Protein AF-A0A261GT61-F1 (afdb_monomer)

Mean predicted aligned error: 5.93 Å

Solvent-accessible surface area (backbone atoms only — not comparable to full-atom values): 4931 Å² total; per-residue (Å²): 87,43,60,42,58,60,47,60,75,42,55,81,75,49,35,52,53,54,34,49,51,54,10,60,77,69,74,50,52,47,67,55,47,50,29,34,39,71,63,79,35,82,55,70,86,51,66,68,58,39,51,52,46,20,59,74,50,71,60,57,30,40,60,36,48,61,37,34,93,78,65,34,74,73,66,80,83,74,81,73,78,83,82,129

Nearest PDB structures (foldseek):
  2o38-assembly1_A  TM=4.698E-01  e=2.887E+00  Rhodopseudomonas palustris CGA009

Foldseek 3Di:
DALLVLLVVDDPVVSVVLLVVLCVLVVHDSVVSVCQRVVVDAQDPDPSNQVSVCVSSVNPQHSCNRCCVPVNHDDPVPPDDDDD

pLDDT: mean 88.08, std 14.17, range [41.38, 96.88]

Radius of gyration: 12.96 Å; Cα contacts (8 Å, |Δi|>4): 83; chains: 1; bounding box: 27×34×37 Å

Sequence (84 aa):
MKLADYIQTFSRSERMRVRTELAKRHGVSEVSVRAWANGIRRHPCTLEAIETTEQATGGKVTRHDLRPDIFGERSRDEQGAPSK

Secondary structure (DSSP, 8-state):
--HHHHHHTS-HHHHHHHHHHHHHHTTS-HHHHHHHHTTSSPPP--HHHHHHHHHHTTTSS-HHHH-HHHH----GGGS-----

Structure (mmCIF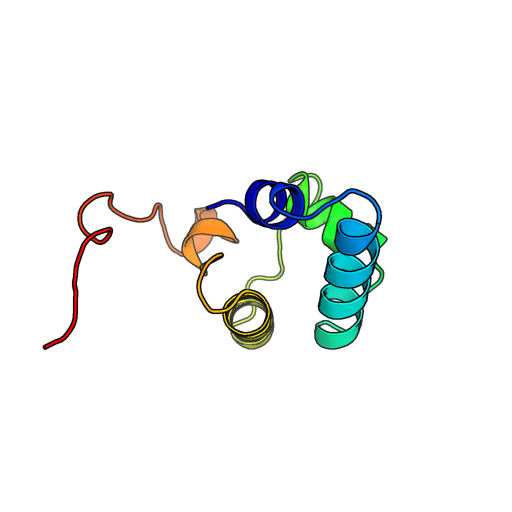, N/CA/C/O backbone):
data_AF-A0A261GT61-F1
#
_entry.id   AF-A0A261GT61-F1
#
loop_
_atom_site.group_PDB
_atom_site.id
_atom_site.type_symbol
_atom_site.label_atom_id
_atom_site.label_alt_id
_atom_site.label_comp_id
_atom_site.label_asym_id
_atom_site.label_entity_id
_atom_site.label_seq_id
_atom_site.pdbx_PDB_ins_code
_atom_site.Cartn_x
_atom_site.Cartn_y
_atom_site.Cartn_z
_atom_site.occupancy
_atom_site.B_iso_or_equiv
_atom_site.auth_seq_id
_atom_site.auth_comp_id
_atom_site.auth_asym_id
_atom_site.auth_atom_id
_atom_site.pdbx_PDB_model_num
ATOM 1 N N . MET A 1 1 ? -7.127 -11.101 2.820 1.00 84.94 1 MET A N 1
ATOM 2 C CA . MET A 1 1 ? -7.967 -10.023 2.245 1.00 84.94 1 MET A CA 1
ATOM 3 C C . MET A 1 1 ? -7.105 -9.243 1.265 1.00 84.94 1 MET A C 1
ATOM 5 O O . MET A 1 1 ? -6.004 -8.864 1.645 1.00 84.94 1 MET A O 1
ATOM 9 N N . LYS A 1 2 ? -7.555 -8.991 0.025 1.00 90.81 2 LYS A N 1
ATOM 10 C CA . LYS A 1 2 ? -6.727 -8.237 -0.934 1.00 90.81 2 LYS A CA 1
ATOM 11 C C . LYS A 1 2 ? -6.612 -6.771 -0.513 1.00 90.81 2 LYS A C 1
ATOM 13 O O . LYS A 1 2 ? -7.519 -6.219 0.109 1.00 90.81 2 LYS A O 1
ATOM 18 N N . LEU A 1 3 ? -5.527 -6.108 -0.921 1.00 91.94 3 LEU A N 1
ATOM 19 C CA . LEU A 1 3 ? -5.300 -4.690 -0.617 1.00 91.94 3 LEU A CA 1
ATOM 20 C C . LEU A 1 3 ? -6.439 -3.786 -1.126 1.00 91.94 3 LEU A C 1
ATOM 22 O O . LEU A 1 3 ? -6.818 -2.831 -0.449 1.00 91.94 3 LEU A O 1
ATOM 26 N N . ALA A 1 4 ? -7.021 -4.095 -2.291 1.00 93.00 4 ALA A N 1
ATOM 27 C CA . ALA A 1 4 ? -8.200 -3.385 -2.790 1.00 93.00 4 ALA A CA 1
ATOM 28 C C . ALA A 1 4 ? -9.399 -3.502 -1.849 1.00 93.00 4 ALA A C 1
ATOM 30 O O . ALA A 1 4 ? -10.031 -2.485 -1.568 1.00 93.00 4 ALA A O 1
ATOM 31 N N . ASP A 1 5 ? -9.687 -4.704 -1.355 1.00 94.25 5 ASP A N 1
ATOM 32 C CA . ASP A 1 5 ? -10.825 -4.959 -0.471 1.00 94.25 5 ASP A CA 1
ATOM 33 C C . ASP A 1 5 ? -10.640 -4.220 0.856 1.00 94.25 5 ASP A C 1
ATOM 35 O O . ASP A 1 5 ? -11.556 -3.542 1.313 1.00 94.25 5 ASP A O 1
ATOM 39 N N . TYR A 1 6 ? -9.422 -4.250 1.412 1.00 94.50 6 TYR A N 1
ATOM 40 C CA . TYR A 1 6 ? -9.067 -3.474 2.601 1.00 94.50 6 TYR A CA 1
ATOM 41 C C . TYR A 1 6 ? -9.307 -1.975 2.397 1.00 94.50 6 TYR A C 1
ATOM 43 O O . TYR A 1 6 ? -9.942 -1.328 3.219 1.00 94.50 6 TYR A O 1
ATOM 51 N N . ILE A 1 7 ? -8.862 -1.403 1.275 1.00 93.31 7 ILE A N 1
ATOM 52 C CA . ILE A 1 7 ? -9.115 0.015 0.992 1.00 93.31 7 ILE A CA 1
ATOM 53 C C . ILE A 1 7 ? -10.625 0.269 0.847 1.00 93.31 7 ILE A C 1
ATOM 55 O O . ILE A 1 7 ? -11.122 1.310 1.273 1.00 93.31 7 ILE A O 1
ATOM 59 N N . GLN A 1 8 ? -11.382 -0.664 0.270 1.00 93.50 8 GLN A N 1
ATOM 60 C CA . GLN A 1 8 ? -12.823 -0.509 0.081 1.00 93.50 8 GLN A CA 1
ATOM 61 C C . GLN A 1 8 ? -13.627 -0.508 1.387 1.00 93.50 8 GLN A C 1
ATOM 63 O O . GLN A 1 8 ? -14.717 0.069 1.379 1.00 93.50 8 GLN A O 1
ATOM 68 N N . THR A 1 9 ? -13.098 -1.041 2.497 1.00 95.12 9 THR A N 1
ATOM 69 C CA . THR A 1 9 ? -13.782 -0.982 3.804 1.00 95.12 9 THR A CA 1
ATOM 70 C C . THR A 1 9 ? -13.919 0.440 4.347 1.00 95.12 9 THR A C 1
ATOM 72 O O . THR A 1 9 ? -14.748 0.684 5.215 1.00 95.12 9 THR A O 1
ATOM 75 N N . PHE A 1 10 ? -13.111 1.381 3.855 1.00 93.62 10 PHE A N 1
ATOM 76 C CA . PHE A 1 10 ? -13.150 2.784 4.260 1.00 93.62 10 PHE A CA 1
ATOM 77 C C . PHE A 1 10 ? -14.128 3.595 3.404 1.00 93.62 10 PHE A C 1
ATOM 79 O O . PHE A 1 10 ? -14.369 3.275 2.230 1.00 93.62 10 PHE A O 1
ATOM 86 N N . SER A 1 11 ? -14.648 4.695 3.955 1.00 94.25 11 SER A N 1
ATOM 87 C CA . SER A 1 11 ? -15.471 5.639 3.193 1.00 94.25 11 SER A CA 1
ATOM 88 C C . SER A 1 11 ? -14.674 6.299 2.059 1.00 94.25 11 SER A C 1
ATOM 90 O O . SER A 1 11 ? -13.441 6.291 2.032 1.00 94.25 11 SER A O 1
ATOM 92 N N . ARG A 1 12 ? -15.362 6.901 1.081 1.00 87.81 12 ARG A N 1
ATOM 93 C CA . ARG A 1 12 ? -14.707 7.504 -0.096 1.00 87.81 12 ARG A CA 1
ATOM 94 C C . ARG A 1 12 ? -13.646 8.552 0.273 1.00 87.81 12 ARG A C 1
ATOM 96 O O . ARG A 1 12 ? -12.609 8.597 -0.384 1.00 87.81 12 ARG A O 1
ATOM 103 N N . SER A 1 13 ? -13.898 9.363 1.298 1.00 88.19 13 SER A N 1
ATOM 104 C CA . SER A 1 13 ? -12.968 10.383 1.799 1.00 88.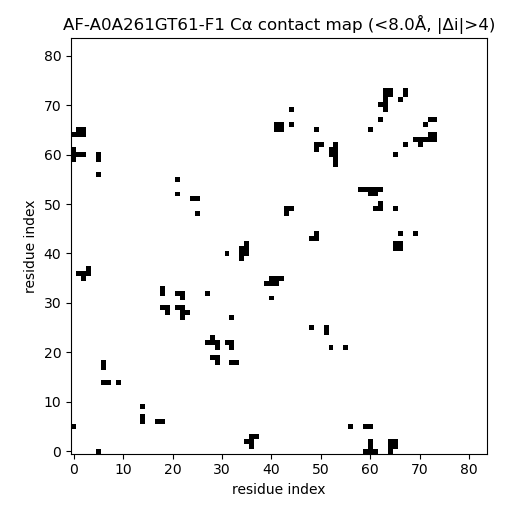19 13 SER A CA 1
ATOM 105 C C . SER A 1 13 ? -11.768 9.769 2.529 1.00 88.19 13 SER A C 1
ATOM 107 O O . SER A 1 13 ? -10.638 10.225 2.359 1.00 88.19 13 SER A O 1
A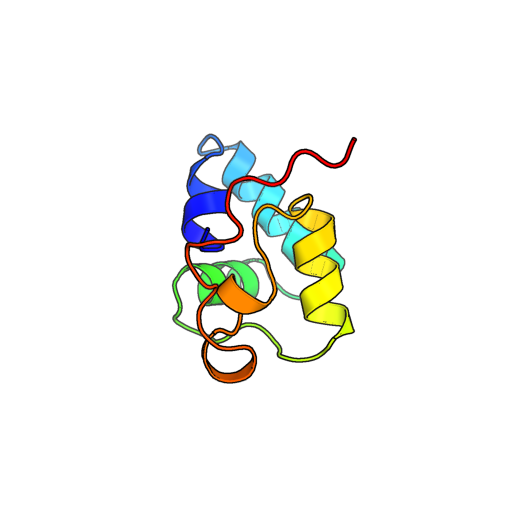TOM 109 N N . GLU A 1 14 ? -11.981 8.696 3.288 1.00 93.25 14 GLU A N 1
ATOM 110 C CA . GLU A 1 14 ? -10.928 7.991 4.029 1.00 93.25 14 GLU A CA 1
ATOM 111 C C . GLU A 1 14 ? -10.030 7.147 3.122 1.00 93.25 14 GLU A C 1
ATOM 113 O O . GLU A 1 14 ? -8.825 7.078 3.347 1.00 93.25 14 GLU A O 1
ATOM 118 N N . ARG A 1 15 ? -10.577 6.579 2.038 1.00 93.31 15 ARG A N 1
ATOM 119 C CA . ARG A 1 15 ? -9.808 5.832 1.025 1.00 93.31 15 ARG A CA 1
ATOM 120 C C . ARG A 1 15 ? -8.623 6.624 0.491 1.00 93.31 15 ARG A C 1
ATOM 122 O O . ARG A 1 15 ? -7.571 6.046 0.233 1.00 93.31 15 ARG A O 1
ATOM 129 N N . MET A 1 16 ? -8.809 7.928 0.293 1.00 92.31 16 MET A N 1
ATOM 130 C CA . MET A 1 16 ? -7.736 8.812 -0.152 1.00 92.31 16 MET A CA 1
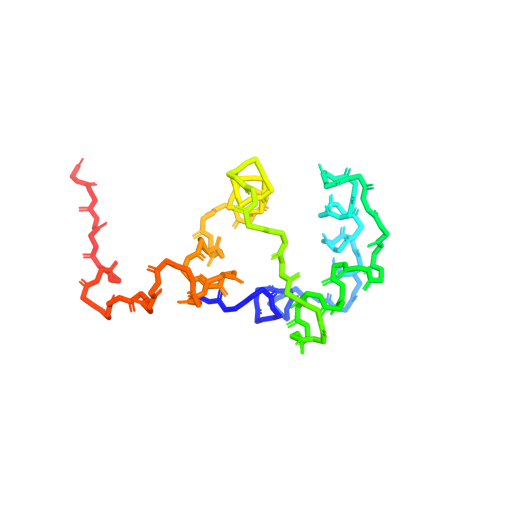ATOM 131 C C . MET A 1 16 ? -6.638 8.882 0.909 1.00 92.31 16 MET A C 1
ATOM 133 O O . MET A 1 16 ? -5.494 8.572 0.605 1.00 92.31 16 MET A O 1
ATOM 137 N N . ARG A 1 17 ? -7.003 9.145 2.171 1.00 94.12 17 ARG A N 1
ATOM 138 C CA . ARG A 1 17 ? -6.051 9.207 3.293 1.00 94.12 17 ARG A CA 1
ATOM 139 C C . ARG A 1 17 ? -5.258 7.912 3.463 1.00 94.12 17 ARG A C 1
ATOM 141 O O . ARG A 1 17 ? -4.044 7.974 3.611 1.00 94.12 17 ARG A O 1
ATOM 148 N N . VAL A 1 18 ? -5.917 6.754 3.386 1.00 95.00 18 VAL A N 1
ATOM 149 C CA . VAL A 1 18 ? -5.251 5.442 3.497 1.00 95.00 18 VAL A CA 1
ATOM 150 C C . VAL A 1 18 ? -4.224 5.243 2.379 1.00 95.00 18 VAL A C 1
ATOM 152 O O . VAL A 1 18 ? -3.112 4.787 2.636 1.00 95.00 18 VAL A O 1
ATOM 155 N N . AR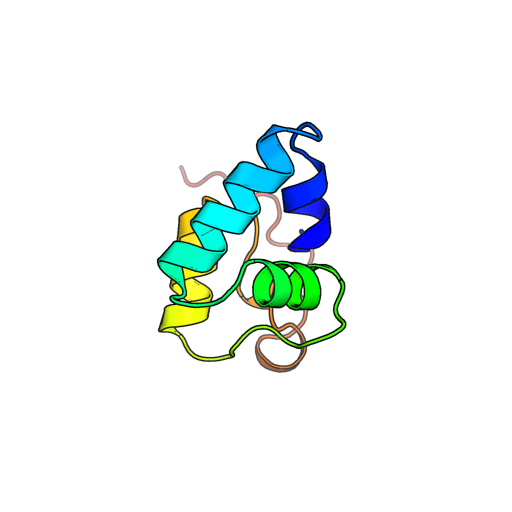G A 1 19 ? -4.555 5.619 1.137 1.00 94.56 19 ARG A N 1
ATOM 156 C CA . ARG A 1 19 ? -3.609 5.527 0.013 1.00 94.56 19 ARG A CA 1
ATOM 157 C C . ARG A 1 19 ? -2.442 6.489 0.165 1.00 94.56 19 ARG A C 1
ATOM 159 O O . ARG A 1 19 ? -1.318 6.076 -0.092 1.00 94.56 19 ARG A O 1
ATOM 166 N N . THR A 1 20 ? -2.696 7.729 0.580 1.00 95.31 20 THR A N 1
ATOM 167 C CA . THR A 1 20 ? -1.646 8.719 0.854 1.00 95.31 20 THR A CA 1
ATOM 168 C C . THR A 1 20 ? -0.694 8.222 1.938 1.00 95.31 20 THR A C 1
ATOM 170 O O . THR A 1 20 ? 0.517 8.343 1.793 1.00 95.31 20 THR A O 1
ATOM 173 N N . GLU A 1 21 ? -1.223 7.632 3.008 1.00 95.44 21 GLU A N 1
ATOM 174 C CA . GLU A 1 21 ? -0.419 7.104 4.109 1.00 95.44 21 GLU A CA 1
ATOM 175 C C . GLU A 1 21 ? 0.446 5.917 3.668 1.00 95.44 21 GLU A C 1
ATOM 177 O O . GLU A 1 21 ? 1.652 5.912 3.905 1.00 95.44 21 GLU A O 1
ATOM 182 N N . LEU A 1 22 ? -0.134 4.950 2.947 1.00 95.56 22 LEU A N 1
ATOM 183 C CA . LEU A 1 22 ? 0.630 3.851 2.348 1.00 95.56 22 LEU A CA 1
ATOM 184 C C . LEU A 1 22 ? 1.705 4.382 1.390 1.00 95.56 22 LEU A C 1
ATOM 186 O O . LEU A 1 22 ? 2.855 3.964 1.451 1.00 95.56 22 LEU A O 1
ATOM 190 N N . ALA A 1 23 ? 1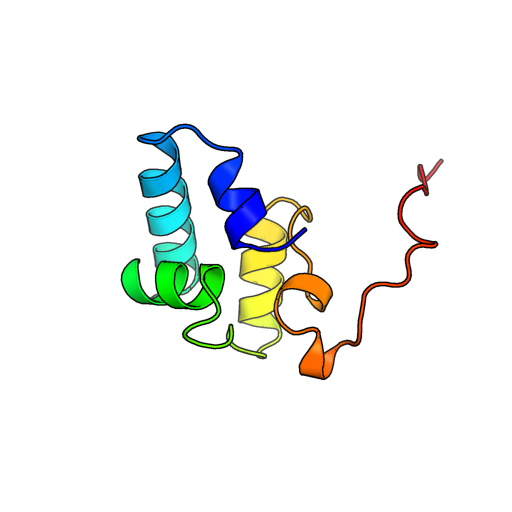.362 5.346 0.538 1.00 96.44 23 ALA A N 1
ATOM 191 C CA . 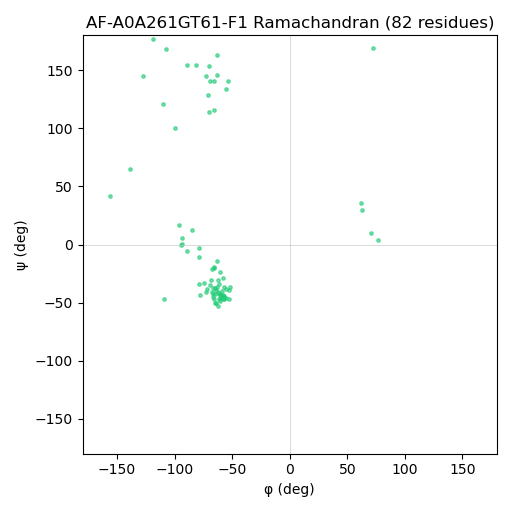ALA A 1 23 ? 2.301 5.933 -0.409 1.00 96.44 23 ALA A CA 1
ATOM 192 C C . ALA A 1 23 ? 3.503 6.569 0.307 1.00 96.44 23 ALA A C 1
ATOM 194 O O . ALA A 1 23 ? 4.645 6.295 -0.056 1.00 96.44 23 ALA A O 1
ATOM 195 N N . LYS A 1 24 ? 3.250 7.334 1.378 1.00 96.88 24 LYS A N 1
ATOM 196 C CA . LYS A 1 24 ? 4.292 7.946 2.214 1.00 96.88 24 LYS A CA 1
ATOM 197 C C . LYS A 1 24 ? 5.205 6.910 2.859 1.00 96.88 24 LYS A C 1
ATOM 199 O O . LYS A 1 24 ? 6.418 7.048 2.757 1.00 96.88 24 LYS A O 1
ATOM 204 N N . ARG A 1 25 ? 4.640 5.868 3.478 1.00 95.62 25 ARG A N 1
ATOM 205 C CA . ARG A 1 25 ? 5.425 4.814 4.146 1.00 95.62 25 ARG A CA 1
ATOM 206 C C . ARG A 1 25 ? 6.335 4.056 3.187 1.00 95.62 25 ARG A C 1
ATOM 208 O O . ARG A 1 25 ? 7.429 3.668 3.562 1.00 95.62 25 ARG A O 1
ATOM 215 N N . HIS A 1 26 ? 5.893 3.885 1.947 1.00 95.31 26 HIS A N 1
ATOM 216 C CA . HIS A 1 26 ? 6.665 3.221 0.903 1.00 95.31 26 HIS A CA 1
ATOM 217 C C . HIS A 1 26 ? 7.575 4.167 0.103 1.00 95.31 26 HIS A C 1
ATOM 219 O O . HIS A 1 26 ? 8.302 3.700 -0.771 1.00 95.31 26 HIS A O 1
ATOM 225 N N . GLY A 1 27 ? 7.507 5.484 0.329 1.00 95.88 27 GLY A N 1
ATOM 226 C CA . GLY A 1 27 ? 8.230 6.468 -0.482 1.00 95.88 27 GLY A CA 1
ATOM 227 C C . GLY A 1 27 ? 7.805 6.485 -1.958 1.00 95.88 27 GLY A C 1
ATOM 228 O O . GLY A 1 27 ? 8.616 6.778 -2.833 1.00 95.88 27 GLY A O 1
ATOM 229 N N . VAL A 1 28 ? 6.547 6.146 -2.261 1.00 96.12 28 VAL A N 1
ATOM 230 C CA . VAL A 1 28 ? 6.004 6.092 -3.631 1.00 96.12 28 VAL A CA 1
ATOM 231 C C . VAL A 1 28 ? 4.850 7.075 -3.823 1.00 96.12 28 VAL A C 1
ATOM 233 O O . VAL A 1 28 ? 4.400 7.736 -2.893 1.00 96.12 28 VAL A O 1
ATOM 236 N N . SER A 1 29 ? 4.323 7.156 -5.047 1.00 96.19 29 SER A N 1
ATOM 237 C CA . SER A 1 29 ? 3.104 7.912 -5.336 1.00 96.19 29 SER A CA 1
ATOM 238 C C . SER A 1 29 ? 1.831 7.129 -4.985 1.00 96.19 29 SER A C 1
ATOM 240 O O . SER A 1 29 ? 1.784 5.899 -5.047 1.00 96.19 29 SER A O 1
ATOM 242 N N . GLU A 1 30 ? 0.738 7.845 -4.712 1.00 94.94 30 GLU A N 1
ATOM 243 C CA . GLU A 1 30 ? -0.592 7.243 -4.510 1.00 94.94 30 GLU A CA 1
ATOM 244 C C . GLU A 1 30 ? -1.070 6.430 -5.720 1.00 94.94 30 GLU A C 1
ATOM 246 O O . GLU A 1 30 ? -1.815 5.456 -5.583 1.00 94.94 30 GLU A O 1
ATOM 251 N N . VAL A 1 31 ? -0.624 6.814 -6.920 1.00 95.31 31 VAL A N 1
ATOM 252 C CA . VAL A 1 31 ? -0.914 6.097 -8.165 1.00 95.31 31 VAL A CA 1
ATOM 253 C C . VAL A 1 31 ? -0.290 4.703 -8.140 1.00 95.31 31 VAL A C 1
ATOM 255 O O . VAL A 1 31 ? -0.950 3.751 -8.556 1.00 95.31 31 VAL A O 1
ATOM 258 N N . SER A 1 32 ? 0.924 4.553 -7.598 1.00 96.38 32 SER A N 1
ATOM 259 C CA . SER A 1 32 ? 1.554 3.241 -7.406 1.00 96.38 32 SER A CA 1
ATOM 260 C C . SER A 1 32 ? 0.730 2.364 -6.469 1.00 96.38 32 SER A C 1
ATOM 262 O O . SER A 1 32 ? 0.405 1.235 -6.828 1.00 96.38 32 SER A O 1
ATOM 264 N N . VAL A 1 33 ? 0.287 2.906 -5.330 1.00 95.56 33 VAL A N 1
ATOM 265 C CA . VAL A 1 33 ? -0.573 2.177 -4.380 1.00 95.56 33 VAL A CA 1
ATOM 266 C C . VAL A 1 33 ? -1.890 1.752 -5.034 1.00 95.56 33 VAL A C 1
ATOM 268 O O . VAL A 1 33 ? -2.333 0.614 -4.880 1.00 95.56 33 VAL A O 1
ATOM 271 N N . ARG A 1 34 ? -2.513 2.636 -5.824 1.00 95.00 34 ARG A N 1
ATOM 272 C CA . ARG A 1 34 ? -3.722 2.305 -6.592 1.00 95.00 34 ARG A CA 1
ATOM 273 C C . ARG A 1 34 ? -3.462 1.206 -7.626 1.00 95.00 34 ARG A C 1
ATOM 275 O O . ARG A 1 34 ? -4.308 0.329 -7.790 1.00 95.00 34 ARG A O 1
ATOM 282 N N . ALA A 1 35 ? -2.324 1.246 -8.316 1.00 96.00 35 ALA A N 1
ATOM 283 C CA . ALA A 1 35 ? -1.943 0.222 -9.283 1.00 96.00 35 ALA A CA 1
ATOM 284 C C . ALA A 1 35 ? -1.726 -1.143 -8.611 1.00 96.00 35 ALA A C 1
ATOM 286 O O . ALA A 1 35 ? -2.136 -2.151 -9.184 1.00 96.00 35 ALA A O 1
ATOM 287 N N . TRP A 1 36 ? -1.157 -1.170 -7.399 1.00 95.25 36 TRP A N 1
ATOM 288 C CA . TRP A 1 36 ? -1.022 -2.386 -6.589 1.00 95.25 36 TRP A CA 1
ATOM 289 C C . TRP A 1 36 ? -2.373 -2.947 -6.168 1.00 95.25 36 TRP A C 1
ATOM 291 O O . TRP A 1 36 ? -2.654 -4.118 -6.404 1.00 95.25 36 TRP A O 1
ATOM 301 N N . ALA A 1 37 ? -3.240 -2.102 -5.607 1.00 93.81 37 ALA A N 1
ATOM 302 C CA . ALA A 1 37 ? -4.567 -2.514 -5.166 1.00 93.81 37 ALA A CA 1
ATOM 303 C C . ALA A 1 37 ? -5.392 -3.108 -6.319 1.00 93.81 37 ALA A C 1
ATOM 305 O O . ALA A 1 37 ? -6.007 -4.158 -6.166 1.00 93.81 37 ALA A O 1
ATOM 306 N N . ASN A 1 38 ? -5.356 -2.472 -7.491 1.00 92.81 38 ASN A N 1
ATOM 307 C CA . ASN A 1 38 ? -6.094 -2.924 -8.668 1.00 92.81 38 ASN A CA 1
ATOM 308 C C . ASN A 1 38 ? -5.426 -4.097 -9.411 1.00 92.81 38 ASN A C 1
ATOM 310 O O . ASN A 1 38 ? -5.966 -4.550 -10.416 1.00 92.81 38 ASN A O 1
ATOM 314 N N . GLY A 1 39 ? -4.244 -4.551 -8.982 1.00 91.00 39 GLY A N 1
ATOM 315 C CA . GLY A 1 39 ? -3.493 -5.614 -9.656 1.00 91.00 39 GLY A CA 1
ATOM 316 C C . GLY A 1 39 ? -2.878 -5.217 -11.005 1.00 91.00 39 GLY A C 1
ATOM 317 O O . GLY A 1 39 ? -2.372 -6.080 -11.714 1.00 91.00 39 GLY A O 1
ATOM 318 N N . ILE A 1 40 ? -2.880 -3.926 -11.362 1.00 93.94 40 ILE A N 1
ATOM 319 C CA . ILE A 1 40 ? -2.239 -3.402 -12.585 1.00 93.94 40 ILE A CA 1
ATOM 320 C C . ILE A 1 40 ? -0.715 -3.548 -12.486 1.00 93.94 40 ILE A C 1
ATOM 322 O O . ILE A 1 40 ? -0.037 -3.831 -13.471 1.00 93.94 40 ILE A O 1
ATOM 326 N N . ARG A 1 41 ? -0.165 -3.346 -11.284 1.00 93.12 41 ARG A N 1
ATOM 327 C CA . ARG A 1 41 ? 1.242 -3.607 -10.963 1.00 93.12 41 ARG A CA 1
ATOM 328 C C . ARG A 1 41 ? 1.318 -4.497 -9.736 1.00 93.12 41 ARG A C 1
ATOM 330 O O . ARG A 1 41 ? 0.520 -4.346 -8.819 1.00 93.12 41 ARG A O 1
ATOM 337 N N . ARG A 1 42 ? 2.308 -5.387 -9.690 1.00 92.75 42 ARG A N 1
ATOM 338 C CA . ARG A 1 42 ? 2.566 -6.191 -8.490 1.00 92.75 42 ARG A CA 1
ATOM 339 C C . ARG A 1 42 ? 3.172 -5.318 -7.394 1.00 92.75 42 ARG A C 1
ATOM 341 O O . ARG A 1 42 ? 3.953 -4.409 -7.682 1.00 92.75 42 ARG A O 1
ATOM 348 N N . HIS A 1 43 ? 2.821 -5.620 -6.150 1.00 95.12 43 HIS A N 1
ATOM 349 C CA . HIS A 1 43 ? 3.474 -5.034 -4.987 1.00 95.12 43 HIS A CA 1
ATOM 350 C C . HIS A 1 43 ? 4.966 -5.439 -4.958 1.00 95.12 43 HIS A C 1
ATOM 352 O O . HIS A 1 43 ? 5.296 -6.557 -5.377 1.00 95.12 43 HIS A O 1
ATOM 358 N N . PRO A 1 44 ? 5.892 -4.586 -4.484 1.00 94.75 44 PRO A N 1
ATOM 359 C CA . PRO A 1 44 ? 7.283 -4.990 -4.282 1.00 94.75 44 PRO A CA 1
ATOM 360 C C . PRO A 1 44 ? 7.386 -6.255 -3.412 1.00 94.75 44 PRO A C 1
ATOM 362 O O . PRO A 1 44 ? 6.620 -6.429 -2.467 1.00 94.75 44 PRO A O 1
ATOM 365 N N . CYS A 1 45 ? 8.304 -7.162 -3.746 1.00 93.31 45 CYS A N 1
ATOM 366 C CA . CYS A 1 45 ? 8.530 -8.398 -2.980 1.00 93.31 45 CYS A CA 1
ATOM 367 C C . CYS A 1 45 ? 9.623 -8.276 -1.918 1.00 93.31 45 CYS A C 1
ATOM 369 O O . CYS A 1 45 ? 10.003 -9.284 -1.329 1.00 93.31 45 CYS A O 1
ATOM 371 N N . THR A 1 46 ? 10.170 -7.081 -1.702 1.00 94.81 46 THR A N 1
ATOM 372 C CA . THR A 1 46 ? 11.138 -6.873 -0.627 1.00 94.81 46 THR A CA 1
ATOM 373 C C . THR A 1 46 ? 10.449 -7.068 0.722 1.00 94.81 46 THR A C 1
ATOM 375 O O . THR A 1 46 ? 9.303 -6.650 0.900 1.00 94.81 46 THR A O 1
ATOM 378 N N . LEU A 1 47 ? 11.149 -7.706 1.666 1.00 92.56 47 LEU A N 1
ATOM 379 C CA . LEU A 1 47 ? 10.646 -7.944 3.025 1.00 92.56 47 LEU A CA 1
ATOM 380 C C . LEU A 1 47 ? 10.173 -6.643 3.676 1.00 92.56 47 LEU A C 1
ATOM 382 O O . LEU A 1 47 ? 9.041 -6.576 4.136 1.00 92.56 47 LEU A O 1
ATOM 386 N N . GLU A 1 48 ? 10.980 -5.587 3.583 1.00 95.19 48 GLU A N 1
ATOM 387 C CA . GLU A 1 48 ? 10.654 -4.260 4.110 1.00 95.19 48 GLU A CA 1
ATOM 388 C C . GLU A 1 48 ? 9.321 -3.718 3.572 1.00 95.19 48 GLU A C 1
ATOM 390 O O . GLU A 1 48 ? 8.486 -3.242 4.338 1.00 95.19 48 GLU A O 1
ATOM 395 N N . ALA A 1 49 ? 9.073 -3.817 2.262 1.00 94.88 49 ALA A N 1
ATOM 396 C CA . ALA A 1 49 ? 7.828 -3.323 1.683 1.00 94.88 49 ALA A CA 1
ATOM 397 C C . ALA A 1 49 ? 6.629 -4.159 2.148 1.00 94.88 49 ALA A C 1
ATOM 399 O O . ALA A 1 49 ? 5.558 -3.619 2.423 1.00 94.88 49 ALA A O 1
ATOM 400 N N . ILE A 1 50 ? 6.793 -5.478 2.223 1.00 95.38 50 ILE A N 1
ATOM 401 C CA . ILE A 1 50 ? 5.745 -6.377 2.706 1.00 95.38 50 ILE A CA 1
ATOM 402 C C . ILE A 1 50 ? 5.405 -6.043 4.158 1.00 95.38 50 ILE A C 1
ATOM 404 O O . ILE A 1 50 ? 4.246 -5.758 4.449 1.00 95.38 50 ILE A O 1
ATOM 408 N N . GLU A 1 51 ? 6.406 -5.993 5.034 1.00 95.06 51 GLU A N 1
ATOM 409 C CA . GLU A 1 51 ? 6.240 -5.660 6.450 1.00 95.06 51 GLU A CA 1
ATOM 410 C C . GLU A 1 51 ? 5.624 -4.271 6.630 1.00 95.06 51 GLU A C 1
ATOM 412 O O . GLU A 1 51 ? 4.710 -4.107 7.434 1.00 95.06 51 GLU A O 1
ATOM 417 N N . THR A 1 52 ? 6.034 -3.290 5.821 1.00 96.12 52 THR A N 1
ATOM 418 C CA . THR A 1 52 ? 5.457 -1.939 5.834 1.00 96.12 52 THR A CA 1
ATOM 419 C C . THR A 1 52 ? 3.950 -1.971 5.581 1.00 96.12 52 THR A C 1
ATOM 421 O O . THR A 1 52 ? 3.188 -1.318 6.298 1.00 96.12 52 THR A O 1
ATOM 424 N N . THR A 1 53 ? 3.489 -2.748 4.595 1.00 95.25 53 THR A N 1
ATOM 425 C CA . THR A 1 53 ? 2.052 -2.888 4.320 1.00 95.25 53 THR A CA 1
ATOM 426 C C . THR A 1 53 ? 1.340 -3.731 5.381 1.00 95.25 53 THR A C 1
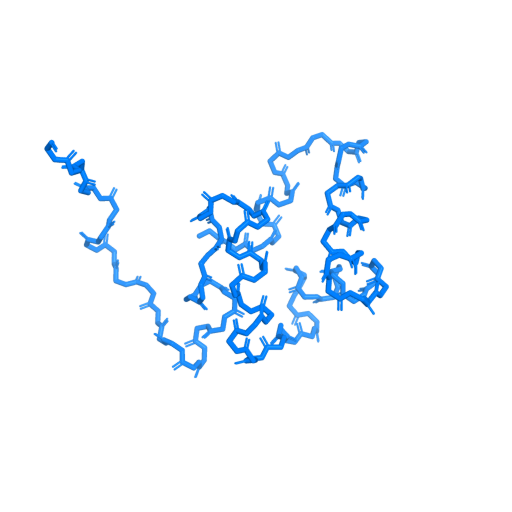ATOM 428 O O . THR A 1 53 ? 0.245 -3.359 5.810 1.00 95.25 53 THR A O 1
ATOM 431 N N . GLU A 1 54 ? 1.934 -4.831 5.851 1.00 95.00 54 GLU A N 1
ATOM 432 C CA . GLU A 1 54 ? 1.355 -5.651 6.928 1.00 95.00 54 GLU A CA 1
ATOM 433 C C . GLU A 1 54 ? 1.133 -4.799 8.187 1.00 95.00 54 GLU A C 1
ATOM 435 O O . GLU A 1 54 ? 0.030 -4.768 8.733 1.00 95.00 54 GLU A O 1
ATOM 440 N N . GLN A 1 55 ? 2.129 -4.011 8.591 1.00 94.81 55 GLN A N 1
ATOM 441 C CA . GLN A 1 55 ? 2.038 -3.100 9.731 1.00 94.81 55 GLN A CA 1
ATOM 442 C C . GLN A 1 55 ? 1.042 -1.962 9.487 1.00 94.81 55 GLN A C 1
ATOM 444 O O . GLN A 1 55 ? 0.215 -1.672 10.352 1.00 94.81 55 GLN A O 1
ATOM 449 N N . ALA A 1 56 ? 1.066 -1.329 8.308 1.00 93.81 56 ALA A N 1
ATOM 450 C CA . ALA A 1 56 ? 0.144 -0.240 7.976 1.00 93.81 56 ALA A CA 1
ATOM 451 C C . ALA A 1 56 ? -1.325 -0.683 7.961 1.00 93.81 56 ALA A C 1
ATOM 453 O O . ALA A 1 56 ? -2.215 0.107 8.271 1.00 93.81 56 ALA A O 1
ATOM 454 N N . THR A 1 57 ? -1.581 -1.947 7.627 1.00 94.31 57 THR A N 1
ATOM 455 C CA . THR A 1 57 ? -2.931 -2.521 7.618 1.00 94.31 57 THR A CA 1
ATOM 456 C C . THR A 1 57 ? -3.300 -3.238 8.918 1.00 94.31 57 THR A C 1
ATOM 458 O O . THR A 1 57 ? -4.423 -3.736 9.035 1.00 94.31 57 THR A O 1
ATOM 461 N N . GLY A 1 58 ? -2.395 -3.287 9.902 1.00 92.12 58 GLY A N 1
ATOM 462 C CA . GLY A 1 58 ? -2.597 -4.007 11.162 1.00 92.12 58 GLY A CA 1
ATOM 463 C C . GLY A 1 58 ? -2.788 -5.514 10.965 1.00 92.12 58 GLY A C 1
ATOM 464 O O . GLY A 1 58 ? -3.632 -6.115 11.621 1.00 92.12 58 GLY A O 1
ATOM 465 N N . GLY A 1 59 ? -2.085 -6.107 9.998 1.00 92.06 59 GLY A N 1
ATOM 466 C CA . GLY A 1 59 ? -2.148 -7.535 9.672 1.00 92.06 59 GLY A CA 1
ATOM 467 C C . GLY A 1 59 ? -3.391 -7.966 8.887 1.00 92.06 59 GLY A C 1
ATOM 468 O O . GLY A 1 59 ? -3.567 -9.154 8.618 1.00 92.06 59 GLY A O 1
ATOM 469 N N . LYS A 1 60 ? -4.264 -7.028 8.490 1.00 93.56 60 LYS A N 1
ATOM 470 C CA . LYS A 1 60 ? -5.456 -7.336 7.677 1.00 93.56 60 LYS A CA 1
ATOM 471 C C . LYS A 1 60 ? -5.095 -7.745 6.251 1.00 93.56 60 LYS A C 1
ATOM 473 O O . LYS A 1 60 ? -5.774 -8.591 5.669 1.00 93.56 60 LYS A O 1
ATOM 478 N N . VAL A 1 61 ? -4.043 -7.142 5.701 1.00 94.12 61 VAL A N 1
ATOM 479 C CA . VAL A 1 61 ? -3.447 -7.521 4.420 1.00 94.12 61 VAL A CA 1
ATOM 480 C C . VAL A 1 61 ? -2.095 -8.146 4.721 1.00 94.12 61 VAL A C 1
ATOM 482 O O . VAL A 1 61 ? -1.247 -7.506 5.337 1.00 94.12 61 VAL A O 1
ATOM 485 N N . THR A 1 62 ? -1.912 -9.395 4.305 1.00 94.38 62 THR A N 1
ATOM 486 C CA . THR A 1 62 ? -0.699 -10.175 4.585 1.00 94.38 62 THR A CA 1
ATOM 487 C C . THR A 1 62 ? 0.168 -10.351 3.341 1.00 94.38 62 THR A C 1
ATOM 489 O O . THR A 1 62 ? -0.277 -10.124 2.214 1.00 94.38 62 THR A O 1
ATOM 492 N N . ARG A 1 63 ? 1.402 -10.826 3.513 1.00 93.81 63 ARG A N 1
ATOM 493 C CA . ARG A 1 63 ? 2.332 -11.183 2.430 1.00 93.81 63 ARG A CA 1
ATOM 494 C C . ARG A 1 63 ? 1.718 -12.127 1.391 1.00 93.81 63 ARG A C 1
ATOM 496 O O . ARG A 1 63 ? 1.945 -11.944 0.196 1.00 93.81 63 ARG A O 1
ATOM 503 N N . HIS A 1 64 ? 0.876 -13.063 1.835 1.00 92.62 64 HIS A N 1
ATOM 504 C CA . HIS A 1 64 ? 0.141 -13.998 0.977 1.00 92.62 64 HIS A CA 1
ATOM 505 C C . HIS A 1 64 ? -0.928 -13.295 0.133 1.00 92.62 64 HIS A C 1
ATOM 507 O O . HIS A 1 64 ? -1.206 -13.709 -0.986 1.00 92.62 64 HIS A O 1
ATOM 513 N N . ASP A 1 65 ? -1.508 -12.201 0.638 1.00 91.62 65 ASP A N 1
ATOM 514 C CA . ASP A 1 65 ? -2.467 -11.386 -0.112 1.00 91.62 65 ASP A CA 1
ATOM 515 C C . ASP A 1 65 ? -1.771 -10.451 -1.115 1.00 91.62 65 ASP A C 1
ATOM 517 O O . ASP A 1 65 ? -2.313 -10.169 -2.185 1.00 91.62 65 ASP A O 1
ATOM 521 N N . LEU A 1 66 ? -0.581 -9.948 -0.766 1.00 92.06 66 LEU A N 1
ATOM 522 C CA . LEU A 1 66 ? 0.189 -9.013 -1.592 1.00 92.06 66 LEU A CA 1
ATOM 523 C C . LEU A 1 66 ? 0.917 -9.707 -2.742 1.00 92.06 66 LEU A C 1
ATOM 525 O O . LEU A 1 66 ? 0.948 -9.178 -3.856 1.00 92.06 66 LEU A O 1
ATOM 529 N N . ARG A 1 67 ? 1.538 -10.857 -2.462 1.00 91.81 67 ARG A N 1
ATOM 530 C CA . ARG A 1 67 ? 2.373 -11.623 -3.397 1.00 91.81 67 ARG A CA 1
ATOM 531 C C . ARG A 1 67 ? 2.112 -13.130 -3.278 1.00 91.81 67 ARG A C 1
ATOM 533 O O . ARG A 1 67 ? 3.025 -13.882 -2.928 1.00 91.81 67 ARG A O 1
ATOM 540 N N . PRO A 1 68 ? 0.894 -13.596 -3.615 1.00 90.75 68 PRO A N 1
ATOM 541 C CA . PRO A 1 68 ? 0.584 -15.028 -3.634 1.00 90.75 68 PRO A CA 1
ATOM 542 C C . PRO A 1 68 ? 1.468 -15.807 -4.620 1.00 90.75 68 PRO A C 1
ATOM 544 O O . PRO A 1 68 ? 1.709 -16.991 -4.427 1.00 90.75 68 PRO A O 1
ATOM 547 N N . ASP A 1 69 ? 2.011 -15.138 -5.644 1.00 90.31 69 ASP A N 1
ATOM 548 C CA . ASP A 1 69 ? 2.958 -15.716 -6.603 1.00 90.31 69 ASP A CA 1
ATOM 549 C C . ASP A 1 69 ? 4.309 -16.111 -5.985 1.00 90.31 69 ASP A C 1
ATOM 551 O O . ASP A 1 69 ? 5.026 -16.909 -6.578 1.00 90.31 69 ASP A O 1
ATOM 555 N N . ILE A 1 70 ? 4.664 -15.555 -4.820 1.00 91.00 70 ILE A N 1
ATOM 556 C CA . ILE A 1 70 ? 5.911 -15.862 -4.100 1.00 91.00 70 ILE A CA 1
ATOM 557 C C . ILE A 1 70 ? 5.630 -16.661 -2.827 1.00 91.00 70 ILE A C 1
ATOM 559 O O . ILE A 1 70 ? 6.309 -17.647 -2.561 1.00 91.00 70 ILE A O 1
ATOM 563 N N . PHE A 1 71 ? 4.651 -16.229 -2.029 1.00 86.81 71 PHE A N 1
ATOM 564 C CA . PHE A 1 71 ? 4.387 -16.799 -0.702 1.00 86.81 71 PHE A CA 1
ATOM 565 C C . PHE A 1 71 ? 3.329 -17.908 -0.712 1.00 86.81 71 PHE A C 1
ATOM 567 O O . PHE A 1 71 ? 3.002 -18.442 0.346 1.00 86.81 71 PHE A O 1
ATOM 574 N N . GLY A 1 72 ? 2.781 -18.240 -1.883 1.00 86.88 72 GLY A N 1
ATOM 575 C CA . GLY A 1 72 ? 1.663 -19.165 -2.014 1.00 86.88 72 GLY A CA 1
ATOM 576 C C . GLY A 1 72 ? 0.341 -18.567 -1.535 1.00 86.88 72 GLY A C 1
ATOM 577 O O . GLY A 1 72 ? 0.283 -17.498 -0.915 1.00 86.88 72 GLY A O 1
ATOM 578 N N . GLU A 1 73 ? -0.745 -19.269 -1.842 1.00 78.81 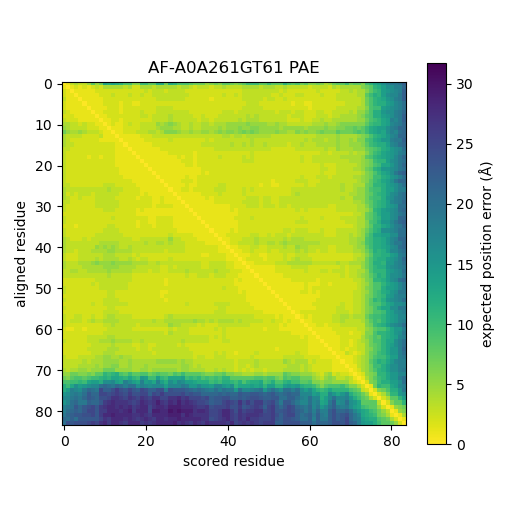73 GLU A N 1
ATOM 579 C CA . GLU A 1 73 ? -2.064 -18.914 -1.332 1.00 78.81 73 GLU A CA 1
ATOM 580 C C . GLU A 1 73 ? -2.139 -19.178 0.172 1.00 78.81 73 GLU A C 1
ATOM 582 O O . GLU A 1 73 ? -1.617 -20.171 0.679 1.00 78.81 73 GLU A O 1
ATOM 587 N N . ARG A 1 74 ? -2.808 -18.280 0.899 1.00 71.12 74 ARG A N 1
ATOM 588 C CA . ARG A 1 74 ? -3.068 -18.478 2.324 1.00 71.12 74 ARG A CA 1
ATOM 589 C C . ARG A 1 74 ? -4.011 -19.672 2.487 1.00 71.12 74 ARG A C 1
ATOM 591 O O . ARG A 1 74 ? -5.160 -19.598 2.043 1.00 71.12 74 ARG A O 1
ATOM 598 N N . SER A 1 75 ? -3.546 -20.744 3.125 1.00 61.59 75 SER A N 1
ATOM 599 C CA . SER A 1 75 ? -4.386 -21.894 3.472 1.00 61.59 75 SER A CA 1
ATOM 600 C C . SER A 1 75 ? -5.591 -21.427 4.293 1.00 61.59 75 SER A C 1
ATOM 602 O O . SER A 1 75 ? -5.464 -20.615 5.213 1.00 61.59 75 SER A O 1
ATOM 604 N N . ARG A 1 76 ? -6.792 -21.904 3.942 1.00 56.88 76 ARG A N 1
ATOM 605 C CA . ARG A 1 76 ? -8.053 -21.502 4.597 1.00 56.88 76 ARG A CA 1
ATOM 606 C C . ARG A 1 76 ? -8.117 -21.891 6.081 1.00 56.88 76 ARG A C 1
ATOM 608 O O . ARG A 1 76 ? -8.950 -21.343 6.796 1.00 56.88 76 ARG A O 1
ATOM 615 N N . ASP A 1 77 ? -7.224 -22.763 6.537 1.00 55.59 77 ASP A N 1
ATOM 616 C CA . ASP A 1 77 ? -7.227 -23.348 7.881 1.00 55.59 77 ASP A CA 1
ATOM 617 C C . ASP A 1 77 ? -6.678 -22.421 8.988 1.00 55.59 77 ASP A C 1
ATOM 619 O O . ASP A 1 77 ? -6.886 -22.683 10.168 1.00 55.59 77 ASP A O 1
ATOM 623 N N . GLU A 1 78 ? -6.049 -21.289 8.649 1.00 54.12 78 GLU A N 1
ATOM 624 C CA . GLU A 1 78 ? -5.484 -20.333 9.626 1.00 54.12 78 GLU A CA 1
ATOM 625 C C . GLU A 1 78 ? -6.408 -19.142 9.973 1.00 54.12 78 GLU A C 1
ATOM 627 O O . GLU A 1 78 ? -5.961 -18.129 10.514 1.00 54.12 78 GLU A O 1
ATOM 632 N N . GLN A 1 79 ? -7.709 -19.210 9.670 1.00 53.03 79 GLN A N 1
ATOM 633 C CA . GLN A 1 79 ? -8.654 -18.109 9.946 1.00 53.03 79 GLN A CA 1
ATOM 634 C C . GLN A 1 79 ? -9.238 -18.097 11.376 1.00 53.03 79 GLN A C 1
ATOM 636 O O . GLN A 1 79 ? -10.174 -17.344 11.635 1.00 53.03 79 GLN A O 1
ATOM 641 N N . GLY A 1 80 ? -8.698 -18.872 12.326 1.00 46.44 80 GLY A N 1
ATOM 642 C CA . GLY A 1 80 ? -9.345 -19.039 13.635 1.00 46.44 80 GLY A CA 1
ATOM 643 C C . GLY A 1 80 ? -8.463 -19.448 14.813 1.00 46.44 80 GLY A C 1
ATOM 644 O O . GLY A 1 80 ? -8.907 -20.264 15.613 1.00 46.44 80 GLY A O 1
ATOM 645 N N . ALA A 1 81 ? -7.257 -18.899 14.971 1.00 46.25 81 ALA A N 1
ATOM 646 C CA . ALA A 1 81 ? -6.505 -19.084 16.215 1.00 46.25 81 ALA A CA 1
ATOM 647 C C . ALA A 1 81 ? -6.637 -17.848 17.129 1.00 46.25 81 ALA A C 1
ATOM 649 O O . ALA A 1 81 ? -5.939 -16.855 16.910 1.00 46.25 81 ALA A O 1
ATOM 650 N N . PRO A 1 82 ? -7.498 -17.869 18.165 1.00 51.72 82 PRO A N 1
ATOM 651 C CA . PRO A 1 82 ? -7.263 -17.046 19.340 1.00 51.72 82 PRO A CA 1
ATOM 652 C C . PRO A 1 82 ? -6.048 -17.640 20.064 1.00 51.72 82 PRO A C 1
ATOM 654 O O . PRO A 1 82 ? -6.095 -18.774 20.544 1.00 51.72 82 PRO A O 1
ATOM 657 N N . SER A 1 83 ? -4.939 -16.904 20.116 1.00 45.44 83 SER A N 1
ATOM 658 C CA . SER A 1 83 ? -3.866 -17.251 21.050 1.00 45.44 83 SER A CA 1
ATOM 659 C C . SER A 1 83 ? -4.336 -16.944 22.473 1.00 45.44 83 SER A C 1
ATOM 661 O O . SER A 1 83 ? -4.871 -15.866 22.726 1.00 45.44 83 SER A O 1
ATOM 663 N N . LYS A 1 84 ? -4.187 -17.963 23.327 1.00 41.38 84 LYS A N 1
ATOM 664 C CA . LYS A 1 84 ? -4.580 -18.053 24.741 1.00 41.38 84 LYS A CA 1
ATOM 665 C C . LYS A 1 84 ? -4.050 -16.928 25.621 1.00 41.38 84 LYS A C 1
ATOM 667 O O . LYS A 1 84 ? -2.919 -16.467 25.358 1.00 41.38 84 LYS A O 1
#